Protein AF-A0A538J2A3-F1 (afdb_monomer)

Nearest PDB structures (foldseek):
  4wqt-assembly3_M  TM=5.998E-01  e=1.365E+00  Thermus thermophilus HB8
  6cce-assembly1_C  TM=5.961E-01  e=2.453E+00  Mycolicibacterium smegmatis MC2 155
  6vvt-assembly1_C  TM=5.916E-01  e=2.619E+00  Mycolicibacterium smegmatis MC2 155
  6vvv-assembly1_C  TM=4.750E-01  e=1.365E+00  Mycolicibacterium smegmatis MC2 155
  4q66-assembly2_G  TM=5.552E-01  e=3.872E+00  Saccharomyces cerevisiae R008

Sequence (45 aa):
MEQLVDVSAVEVIGDYRLRLAFQDGTVGDVDFSGREWRGVFEPLR

Foldseek 3Di:
DDDDFDFPDWDDPDLQKIWTATPVRDIDIDGCPPPDQDDPRVVSD

Secondary structure (DSSP, 8-state):
-PPPPPEEEEEEEETTEEEEEETTS-EEEEE-TTS---GGGGGG-

Radius 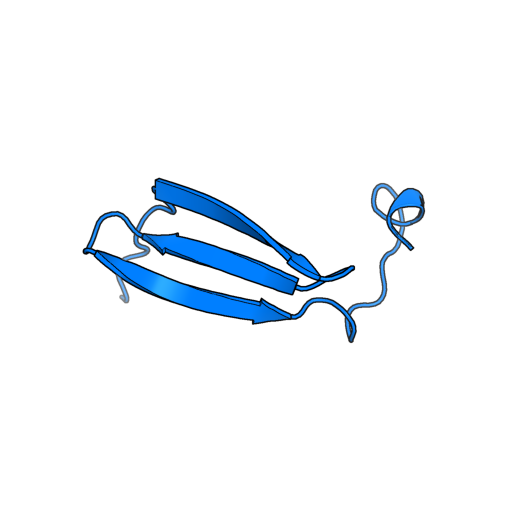of gyration: 12.74 Å; Cα contacts (8 Å, |Δi|>4): 55; chains: 1; bounding box: 25×21×30 Å

Structure (mmCIF, N/CA/C/O backbone):
data_AF-A0A538J2A3-F1
#
_entry.id   AF-A0A538J2A3-F1
#
loop_
_atom_site.group_PDB
_atom_site.id
_atom_site.type_symbol
_atom_site.label_atom_id
_atom_site.label_alt_id
_atom_site.label_comp_id
_atom_site.label_asym_id
_atom_site.label_entity_id
_atom_site.label_seq_id
_atom_site.pdbx_PDB_ins_code
_atom_site.Cartn_x
_atom_site.Cartn_y
_atom_site.Cartn_z
_atom_site.occupancy
_atom_site.B_iso_or_equiv
_atom_site.auth_seq_id
_atom_site.auth_comp_id
_atom_site.auth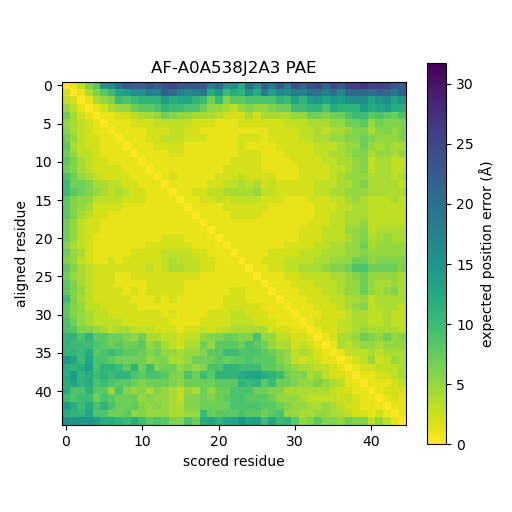_asym_id
_atom_site.auth_atom_id
_atom_site.pdbx_PDB_model_num
ATOM 1 N N . MET A 1 1 ? 5.980 18.178 16.574 1.00 55.66 1 MET A N 1
ATOM 2 C CA . MET A 1 1 ? 6.319 16.935 15.856 1.00 55.66 1 MET A CA 1
ATOM 3 C C . MET A 1 1 ? 5.004 16.240 15.589 1.00 55.66 1 MET A C 1
ATOM 5 O O . MET A 1 1 ? 4.281 16.020 16.553 1.00 55.66 1 MET A O 1
ATOM 9 N N . GLU A 1 2 ? 4.648 16.014 14.328 1.00 74.31 2 GLU A N 1
ATOM 10 C CA . GLU A 1 2 ? 3.456 15.223 14.006 1.00 74.31 2 GLU A CA 1
ATOM 11 C C . GLU A 1 2 ? 3.755 13.755 14.304 1.00 74.31 2 GLU A C 1
ATOM 13 O O . GLU A 1 2 ? 4.828 13.250 13.970 1.00 74.31 2 GLU A O 1
ATOM 18 N N . GLN A 1 3 ? 2.844 13.100 15.016 1.00 82.19 3 GLN A N 1
ATOM 19 C CA . GLN A 1 3 ? 2.954 11.682 15.314 1.00 82.19 3 GLN A CA 1
ATOM 20 C C . GLN A 1 3 ? 2.569 10.903 14.058 1.00 82.19 3 GLN A C 1
ATOM 22 O O . GLN A 1 3 ? 1.492 11.112 13.507 1.00 82.19 3 GLN A O 1
ATOM 27 N N . LEU A 1 4 ? 3.457 10.023 13.597 1.00 84.94 4 LEU A N 1
ATOM 28 C CA . LEU A 1 4 ? 3.138 9.096 12.517 1.00 84.94 4 LEU A CA 1
ATOM 29 C C . LEU A 1 4 ? 2.198 8.020 13.066 1.00 84.94 4 LEU A C 1
ATOM 31 O O . LEU A 1 4 ? 2.480 7.431 14.110 1.00 84.94 4 LEU A O 1
ATOM 35 N N . VAL A 1 5 ? 1.084 7.801 12.372 1.00 92.75 5 VAL A N 1
ATOM 36 C CA . VAL A 1 5 ? 0.113 6.753 12.696 1.0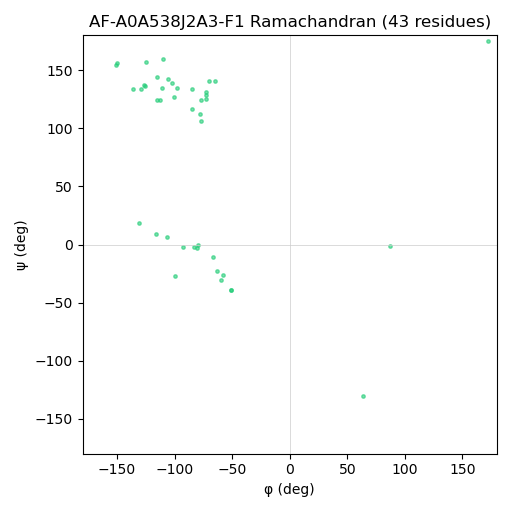0 92.75 5 VAL A CA 1
ATOM 37 C C . VAL A 1 5 ? 0.378 5.552 11.799 1.00 92.75 5 VAL A C 1
ATOM 39 O O . VAL A 1 5 ? 0.564 5.704 10.589 1.00 92.75 5 VAL A O 1
ATOM 42 N N . ASP A 1 6 ? 0.387 4.360 12.389 1.00 96.25 6 ASP A N 1
ATOM 43 C CA . ASP A 1 6 ? 0.631 3.125 11.654 1.00 96.25 6 ASP A CA 1
ATOM 44 C C . ASP A 1 6 ? -0.542 2.771 10.731 1.00 96.25 6 ASP A C 1
ATOM 46 O O . ASP A 1 6 ? -1.720 2.899 11.089 1.00 96.25 6 ASP A O 1
ATOM 50 N N . VAL A 1 7 ? -0.205 2.276 9.539 1.00 96.88 7 VAL A N 1
ATOM 51 C CA . VAL A 1 7 ? -1.170 1.702 8.596 1.00 96.88 7 VAL A CA 1
ATOM 52 C C . VAL A 1 7 ? -1.625 0.345 9.130 1.00 96.88 7 VAL A C 1
ATOM 54 O O . VAL A 1 7 ? -0.808 -0.535 9.397 1.00 96.88 7 VAL A O 1
ATOM 57 N N . SER A 1 8 ? -2.935 0.169 9.276 1.00 97.56 8 SER A N 1
ATOM 58 C CA . SER A 1 8 ? -3.567 -1.049 9.788 1.00 97.56 8 SER A CA 1
ATOM 59 C C . SER A 1 8 ? -4.108 -1.955 8.679 1.00 97.56 8 SER A C 1
ATOM 61 O O . SER A 1 8 ? -4.163 -3.170 8.863 1.00 97.56 8 SER A O 1
ATOM 63 N N . ALA A 1 9 ? -4.477 -1.395 7.522 1.00 97.75 9 ALA A N 1
ATOM 64 C CA . ALA A 1 9 ? -4.912 -2.161 6.356 1.00 97.75 9 ALA A CA 1
ATOM 65 C C . ALA A 1 9 ? -4.606 -1.439 5.038 1.00 97.75 9 ALA A C 1
ATOM 67 O O . ALA A 1 9 ? -4.518 -0.211 4.988 1.00 97.75 9 ALA A O 1
ATOM 68 N N . VAL A 1 10 ? -4.474 -2.224 3.966 1.00 97.81 10 VAL A N 1
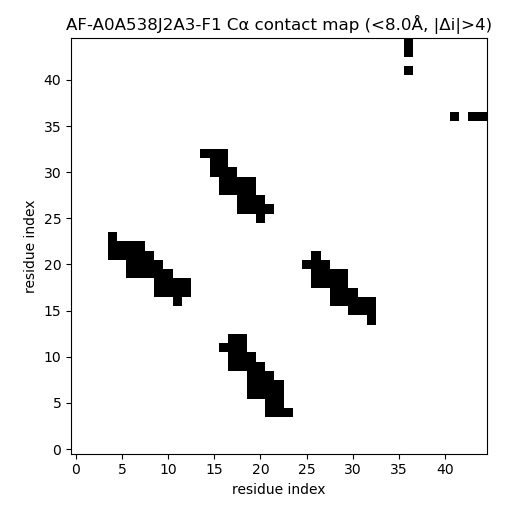ATOM 69 C CA . VAL A 1 10 ? -4.215 -1.748 2.602 1.00 97.81 10 VAL A CA 1
ATOM 70 C C . VAL A 1 10 ? -5.105 -2.504 1.623 1.00 97.81 10 VAL A C 1
ATOM 72 O O . VAL A 1 10 ? -5.172 -3.731 1.668 1.00 97.81 10 VAL A O 1
ATOM 75 N N . GLU A 1 11 ? -5.742 -1.776 0.712 1.00 98.38 11 GLU A N 1
ATOM 76 C CA . GLU A 1 11 ? -6.523 -2.323 -0.396 1.00 98.38 11 GLU A CA 1
ATOM 77 C C . GLU A 1 11 ? -6.048 -1.723 -1.726 1.00 98.38 11 GLU A C 1
ATOM 79 O O . GLU A 1 11 ? -5.804 -0.518 -1.824 1.00 98.38 11 GLU A O 1
ATOM 84 N N . VAL A 1 12 ? -5.926 -2.562 -2.758 1.00 96.62 12 VAL A N 1
ATOM 85 C CA . VAL A 1 12 ? -5.641 -2.119 -4.130 1.00 96.62 12 VAL A CA 1
ATOM 86 C C . VAL A 1 12 ? -6.961 -1.750 -4.801 1.00 96.62 12 VAL A C 1
ATOM 88 O O . VAL A 1 12 ? -7.812 -2.612 -4.999 1.00 96.62 12 VAL A O 1
ATOM 91 N N . ILE A 1 13 ? -7.125 -0.477 -5.162 1.00 97.62 13 ILE A N 1
ATOM 92 C CA . ILE A 1 13 ? -8.367 0.070 -5.742 1.00 97.62 13 ILE A CA 1
ATOM 93 C C . ILE A 1 13 ? -8.184 0.584 -7.182 1.00 97.62 13 ILE A C 1
ATOM 95 O O . ILE A 1 13 ? -9.069 1.232 -7.739 1.00 97.62 13 ILE A O 1
ATOM 99 N N . GLY A 1 14 ? -7.026 0.314 -7.782 1.00 94.81 14 GLY A N 1
ATOM 100 C CA . GLY A 1 14 ? -6.658 0.622 -9.165 1.00 94.81 14 GLY A CA 1
ATOM 101 C C . GLY A 1 14 ? -5.175 0.323 -9.398 1.00 94.81 14 GLY A C 1
ATOM 102 O O . GLY A 1 14 ? -4.467 0.021 -8.439 1.00 94.81 14 GLY A O 1
ATOM 103 N N . ASP A 1 15 ? -4.697 0.448 -10.638 1.00 90.88 15 ASP A N 1
ATOM 104 C CA . ASP A 1 15 ? -3.342 0.017 -11.044 1.00 90.88 15 ASP A CA 1
ATOM 105 C C . ASP A 1 15 ? -2.221 0.564 -10.142 1.00 90.88 15 ASP A C 1
ATOM 107 O O . ASP A 1 15 ? -1.302 -0.158 -9.771 1.00 90.88 15 ASP A O 1
ATOM 111 N N . TYR A 1 16 ? -2.343 1.823 -9.712 1.00 93.44 16 TYR A N 1
ATOM 112 C CA . TYR A 1 16 ? -1.394 2.484 -8.805 1.00 93.44 16 TYR A CA 1
ATOM 113 C C . TYR A 1 16 ? -2.071 3.177 -7.635 1.00 93.44 16 TYR A C 1
ATOM 115 O O . TYR A 1 16 ? -1.495 4.071 -7.015 1.00 93.44 16 TYR A O 1
ATOM 123 N N . ARG A 1 17 ? -3.316 2.802 -7.350 1.00 96.25 17 ARG A N 1
ATOM 124 C CA . ARG A 1 17 ? -4.126 3.488 -6.354 1.00 96.25 17 ARG A CA 1
ATOM 125 C C . ARG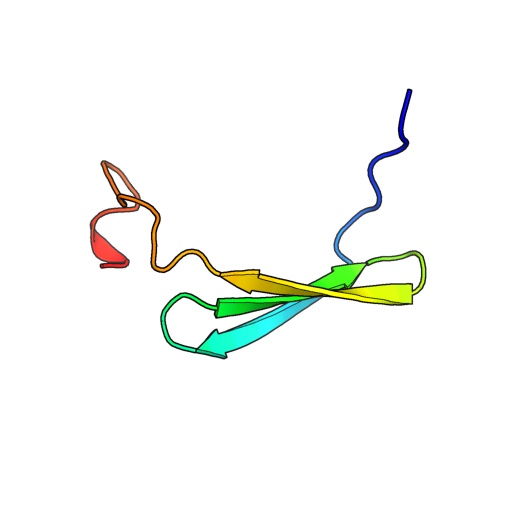 A 1 17 ? -4.424 2.554 -5.201 1.00 96.25 17 ARG A C 1
ATOM 127 O O . ARG A 1 17 ? -4.987 1.477 -5.392 1.00 96.25 17 ARG A O 1
ATOM 134 N N . LEU A 1 18 ? -4.060 2.994 -4.004 1.00 97.50 18 LEU A N 1
ATOM 135 C CA . LEU A 1 18 ? -4.268 2.248 -2.772 1.00 97.50 18 LEU A CA 1
ATOM 136 C C . LEU A 1 18 ? -5.236 2.996 -1.869 1.00 97.50 18 LEU A C 1
ATOM 138 O O . LEU A 1 18 ? -5.190 4.223 -1.782 1.00 97.50 18 LEU A O 1
ATOM 142 N N . ARG A 1 19 ? -6.063 2.242 -1.155 1.00 98.25 19 ARG A N 1
ATOM 143 C CA . ARG A 1 19 ? -6.775 2.720 0.023 1.00 98.25 19 ARG A CA 1
ATOM 144 C C . ARG A 1 19 ? -6.048 2.228 1.261 1.00 98.25 19 ARG A C 1
ATOM 146 O O . ARG A 1 19 ? -5.788 1.035 1.395 1.00 98.25 19 ARG A O 1
ATOM 153 N N . LEU A 1 20 ? -5.720 3.152 2.153 1.00 98.06 20 LEU A N 1
ATOM 154 C CA . LEU A 1 20 ? -5.047 2.885 3.416 1.00 98.06 20 LEU A CA 1
ATOM 155 C C . LEU A 1 20 ? -6.024 3.134 4.558 1.00 98.06 20 LEU A C 1
ATOM 157 O O . LEU A 1 20 ? -6.700 4.163 4.579 1.00 98.06 20 LEU A O 1
ATOM 161 N N . ALA A 1 21 ? -6.063 2.211 5.512 1.00 97.94 21 ALA A N 1
ATOM 162 C CA . ALA A 1 21 ? -6.650 2.444 6.822 1.00 97.94 21 ALA A CA 1
ATOM 163 C C . ALA A 1 21 ? -5.529 2.586 7.852 1.00 97.94 21 ALA A C 1
ATOM 165 O O . ALA A 1 21 ? -4.525 1.876 7.782 1.00 97.94 21 ALA A O 1
ATOM 166 N N . PHE A 1 22 ? -5.707 3.488 8.807 1.00 97.50 22 PHE A N 1
ATOM 167 C CA . PHE A 1 22 ? -4.754 3.775 9.874 1.00 97.50 22 PHE A CA 1
ATOM 168 C C . PHE A 1 22 ? -5.289 3.287 11.225 1.00 97.50 22 PHE A C 1
ATOM 170 O O . PHE A 1 22 ? -6.490 3.052 11.390 1.00 97.50 22 PHE A O 1
ATOM 177 N N . GLN A 1 23 ? -4.405 3.089 12.206 1.00 97.19 23 GLN A N 1
ATOM 178 C CA . GLN A 1 23 ? -4.802 2.634 13.548 1.00 97.19 23 GLN A CA 1
ATOM 179 C C . GLN A 1 23 ? -5.707 3.619 14.302 1.00 97.19 23 GLN A C 1
ATOM 181 O O . GLN A 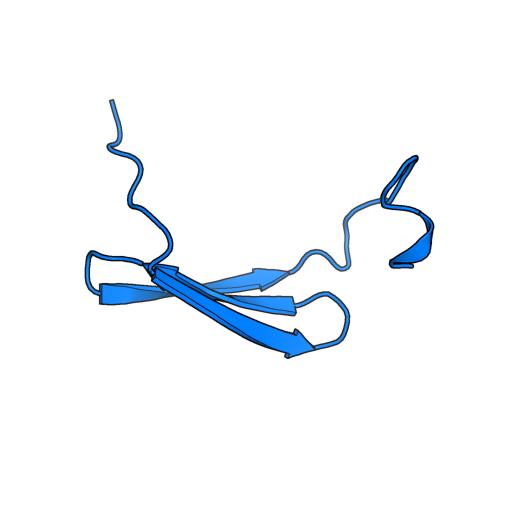1 23 ? -6.450 3.204 15.188 1.00 97.19 23 GLN A O 1
ATOM 186 N N . ASP A 1 24 ? -5.677 4.901 13.948 1.00 95.88 24 ASP A N 1
ATOM 187 C CA . ASP A 1 24 ? -6.554 5.930 14.515 1.00 95.88 24 ASP A CA 1
ATOM 188 C C . ASP A 1 24 ? -7.971 5.924 13.905 1.00 95.88 24 ASP A C 1
ATOM 190 O O . ASP A 1 24 ? -8.823 6.716 14.305 1.00 95.88 24 ASP A O 1
ATOM 194 N N . GLY A 1 25 ? -8.236 5.023 12.952 1.00 96.62 25 GLY A N 1
ATOM 195 C CA . GLY A 1 25 ? -9.503 4.916 12.233 1.00 96.62 25 GLY A CA 1
ATOM 196 C C . GLY A 1 25 ? -9.597 5.801 10.989 1.00 96.62 25 GLY A C 1
ATOM 197 O O . GLY A 1 25 ? -10.607 5.736 10.285 1.00 96.62 25 GLY A O 1
ATOM 198 N N . THR A 1 26 ? -8.568 6.596 10.680 1.00 97.12 26 THR A N 1
ATOM 199 C CA . THR A 1 26 ? -8.507 7.370 9.438 1.00 97.12 26 THR A CA 1
ATOM 200 C C . THR A 1 26 ? -8.435 6.429 8.237 1.00 97.12 26 THR A C 1
ATOM 202 O O . THR A 1 26 ? -7.742 5.410 8.261 1.00 97.12 26 THR A O 1
ATOM 205 N N . VAL A 1 27 ? -9.137 6.781 7.159 1.00 97.81 27 VAL A N 1
ATOM 206 C CA . VAL A 1 27 ? -9.077 6.073 5.875 1.00 97.81 27 VAL A CA 1
ATOM 207 C C . VAL A 1 27 ? -8.826 7.085 4.767 1.00 97.81 27 VAL A C 1
ATOM 209 O O . VAL A 1 27 ? -9.473 8.131 4.724 1.00 97.81 27 VAL A O 1
ATOM 212 N N . GLY A 1 28 ? -7.898 6.776 3.865 1.00 96.94 28 GLY A N 1
ATOM 213 C CA . GLY A 1 28 ? -7.537 7.662 2.764 1.00 96.94 28 GLY A CA 1
ATOM 214 C C . GLY A 1 28 ? -7.064 6.908 1.531 1.00 96.94 28 GLY A C 1
ATOM 215 O O . GLY A 1 28 ? -6.585 5.779 1.621 1.00 96.94 28 GLY A O 1
ATOM 216 N N . ASP A 1 29 ? -7.189 7.558 0.378 1.00 98.19 29 ASP A N 1
ATOM 217 C CA . ASP A 1 29 ? -6.695 7.035 -0.891 1.00 98.19 29 ASP A CA 1
ATOM 218 C C . ASP A 1 29 ? -5.384 7.734 -1.260 1.00 98.19 29 ASP A C 1
ATOM 220 O O . ASP A 1 29 ? -5.262 8.954 -1.133 1.00 98.19 29 ASP A O 1
ATOM 224 N N . VAL A 1 30 ? -4.428 6.971 -1.779 1.00 95.69 30 VAL A N 1
ATOM 225 C CA . VAL A 1 30 ? -3.170 7.483 -2.323 1.00 95.69 30 VAL A CA 1
ATOM 226 C C . VAL A 1 30 ? -2.981 6.968 -3.743 1.00 95.69 30 VAL A C 1
ATOM 228 O O . VAL A 1 30 ? -3.232 5.798 -4.034 1.00 95.69 30 VAL A O 1
ATOM 231 N N . ASP A 1 31 ? -2.560 7.863 -4.632 1.00 94.88 31 ASP A N 1
ATOM 232 C CA . ASP A 1 31 ? -2.312 7.569 -6.038 1.00 94.88 31 ASP A CA 1
ATOM 233 C C . ASP A 1 31 ? -0.816 7.683 -6.344 1.00 94.88 31 ASP A C 1
ATOM 235 O O . AS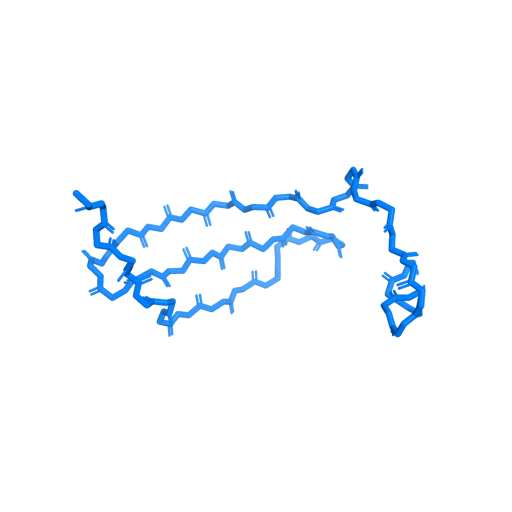P A 1 31 ? -0.186 8.715 -6.102 1.00 94.88 31 ASP A O 1
ATOM 239 N N . PHE A 1 32 ? -0.253 6.604 -6.879 1.00 92.31 32 PHE A N 1
ATOM 240 C CA . PHE A 1 32 ? 1.137 6.515 -7.306 1.00 92.31 32 PHE A CA 1
ATOM 241 C C . PHE A 1 32 ? 1.302 6.519 -8.832 1.00 92.31 32 PHE A C 1
ATOM 243 O O . PHE A 1 32 ? 2.419 6.351 -9.314 1.00 92.31 32 PHE A O 1
ATOM 250 N N . SER A 1 33 ? 0.235 6.735 -9.606 1.00 90.00 33 SER A N 1
ATOM 251 C CA . S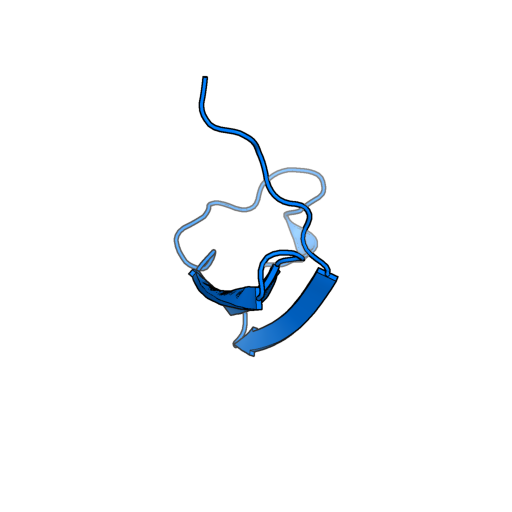ER A 1 33 ? 0.273 6.734 -11.076 1.00 90.00 33 SER A CA 1
ATOM 252 C C . SER A 1 33 ? 1.218 7.792 -11.660 1.00 90.00 33 SER A C 1
ATOM 254 O O . SER A 1 33 ? 1.835 7.577 -12.700 1.00 90.00 33 SER A O 1
ATOM 256 N N . GLY A 1 34 ? 1.384 8.923 -10.968 1.00 87.06 34 GLY A N 1
ATOM 257 C CA . GLY A 1 34 ? 2.319 9.985 -11.348 1.00 87.06 34 GLY A CA 1
ATOM 258 C C . GLY A 1 34 ? 3.775 9.731 -10.945 1.00 87.06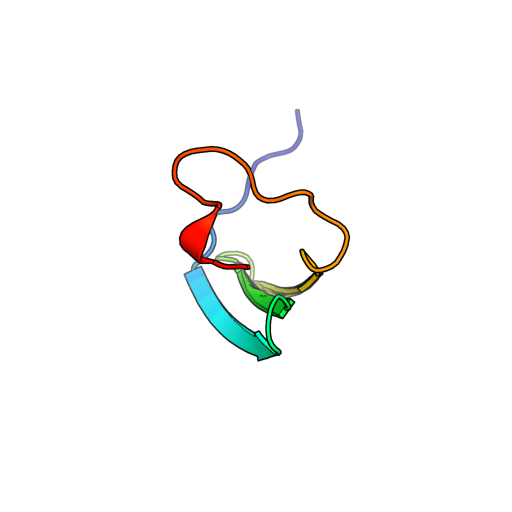 34 GLY A C 1
ATOM 259 O O . GLY A 1 34 ? 4.639 10.560 -11.234 1.00 87.06 34 GLY A O 1
ATOM 260 N N . ARG A 1 35 ? 4.069 8.628 -10.245 1.00 86.56 35 ARG A N 1
ATOM 261 C CA . ARG A 1 35 ? 5.419 8.324 -9.768 1.00 86.56 35 ARG A CA 1
ATOM 262 C C . ARG A 1 35 ? 6.219 7.623 -10.854 1.00 86.56 35 ARG A C 1
ATOM 264 O O . ARG A 1 35 ? 5.781 6.643 -11.446 1.00 86.56 35 ARG A O 1
ATOM 271 N N . GLU A 1 36 ? 7.449 8.078 -11.063 1.00 84.94 36 GLU A N 1
ATOM 272 C CA . GLU A 1 36 ? 8.384 7.340 -11.899 1.00 84.94 36 GLU A CA 1
ATOM 273 C C . GLU A 1 36 ? 8.953 6.147 -11.117 1.00 84.94 36 GLU A C 1
ATOM 275 O O . GLU A 1 36 ? 9.760 6.305 -10.197 1.00 84.94 36 GLU A O 1
ATOM 280 N N . TRP A 1 37 ? 8.501 4.943 -11.462 1.00 85.62 37 TRP A N 1
ATOM 281 C CA . TRP A 1 37 ? 9.001 3.702 -10.881 1.00 85.62 37 TRP A CA 1
ATOM 282 C C . TRP A 1 37 ? 10.351 3.339 -11.510 1.00 85.62 37 TRP A C 1
ATOM 284 O O . TRP A 1 37 ? 10.428 3.051 -12.702 1.00 85.62 37 TRP A O 1
ATOM 294 N N . ARG A 1 38 ? 11.424 3.403 -10.712 1.00 87.38 38 ARG A N 1
ATOM 295 C CA . ARG A 1 38 ? 12.809 3.108 -11.118 1.00 87.38 38 ARG A CA 1
ATOM 296 C C . ARG A 1 38 ? 13.444 2.036 -10.227 1.00 87.38 38 ARG A C 1
ATOM 298 O O . ARG A 1 38 ? 13.043 1.863 -9.072 1.00 87.38 38 ARG A O 1
ATOM 305 N N . GLY A 1 39 ? 14.471 1.355 -10.736 1.00 88.31 39 GLY A N 1
ATOM 306 C CA . GLY A 1 39 ? 15.212 0.329 -10.002 1.00 88.31 39 GLY A CA 1
ATOM 307 C C . GLY A 1 39 ? 14.343 -0.878 -9.639 1.00 88.31 39 GLY A C 1
ATOM 308 O O . GLY A 1 39 ? 13.640 -1.415 -10.483 1.00 88.31 39 GLY A O 1
ATOM 309 N N . VAL A 1 40 ? 14.357 -1.302 -8.371 1.00 89.38 40 VAL A N 1
ATOM 310 C CA . VAL A 1 40 ? 13.624 -2.503 -7.904 1.00 89.38 40 VAL A CA 1
ATOM 311 C C . VAL A 1 40 ? 12.118 -2.434 -8.181 1.00 89.38 40 VAL A C 1
ATOM 313 O O . VAL A 1 40 ? 11.478 -3.470 -8.329 1.00 89.38 40 VAL A O 1
ATOM 316 N N . PHE A 1 41 ? 11.554 -1.229 -8.280 1.00 85.56 41 PHE A N 1
ATOM 317 C CA . PHE A 1 41 ? 10.133 -1.036 -8.549 1.00 85.56 41 PHE A CA 1
ATOM 318 C C . PHE A 1 41 ? 9.795 -0.874 -10.039 1.00 85.56 41 PHE A C 1
ATOM 320 O O . PHE A 1 41 ? 8.617 -0.787 -10.359 1.00 85.56 41 PHE A O 1
ATOM 327 N N . GLU A 1 42 ? 10.773 -0.869 -10.955 1.00 85.00 42 GLU A N 1
ATOM 328 C CA . GLU A 1 42 ? 10.510 -0.844 -12.411 1.00 85.00 42 GLU A CA 1
ATOM 329 C C . GLU A 1 42 ? 9.519 -1.910 -12.892 1.00 85.00 42 GLU A C 1
ATOM 331 O O . GLU A 1 42 ? 8.681 -1.572 -13.726 1.00 85.00 42 GLU A O 1
ATOM 336 N N . PRO A 1 43 ? 9.539 -3.159 -12.379 1.00 86.81 43 PRO A N 1
ATOM 337 C CA . PRO A 1 43 ? 8.590 -4.186 -12.807 1.00 86.81 43 PRO A CA 1
ATOM 338 C C . PRO A 1 43 ? 7.135 -3.913 -12.421 1.00 86.81 43 PRO A C 1
ATOM 340 O O . PRO A 1 43 ? 6.261 -4.648 -12.862 1.00 86.81 43 PRO A O 1
ATOM 343 N N . LEU A 1 44 ? 6.873 -2.915 -11.570 1.00 80.44 44 LEU A N 1
ATOM 344 C CA . LEU A 1 44 ? 5.516 -2.535 -11.191 1.00 80.44 44 LEU A CA 1
ATOM 345 C C . LEU A 1 44 ? 4.855 -1.607 -12.212 1.00 80.44 44 LEU A C 1
ATOM 347 O O . LEU A 1 44 ? 3.716 -1.246 -11.963 1.00 80.44 44 LEU A O 1
ATOM 351 N N . ARG A 1 45 ? 5.557 -1.211 -13.288 1.00 75.94 45 ARG A N 1
ATOM 352 C CA . ARG A 1 45 ? 5.032 -0.364 -14.368 1.00 75.94 45 ARG A CA 1
ATOM 353 C C . ARG A 1 45 ? 3.966 -1.058 -15.232 1.00 75.94 45 ARG A C 1
ATOM 355 O O . ARG A 1 45 ? 4.111 -2.275 -15.467 1.00 75.94 45 ARG A O 1
#

Solvent-accessible surface area (backbone atoms only — not comparable to full-atom values): 2980 Å² total; per-residue (Å²): 132,86,79,87,74,55,75,69,46,78,44,82,76,51,101,46,28,36,38,37,30,31,72,87,69,53,71,51,76,48,75,48,75,88,54,85,61,60,75,94,47,38,84,78,110

pLDDT: mean 91.31, std 8.3, range [55.66, 98.38]

Mean predicted aligned error: 4.6 Å